Protein AF-A0A514Z920-F1 (afdb_monomer)

Secondary structure (DSSP, 8-state):
-HHHHHHHHHHHHHHHHHHHH---HHHHHHHHHHHHTTTTSHHHHHH--TT--B--SSS-EEEEEEEEEETTEEEEEEEEEE--SSHHHHHHHHHHHHHH-BTTBTTTTHHHHH-SSHHHHHHHHHHTTS-S-TTHHHHHHHHHHHHTGGGGG--

Organism: NCBI:txid2592653

Mean predicted aligned error: 3.24 Å

Sequence (155 aa):
MIQYNFIREIAPLAQKAYKEDKVLASITLAQACLESDFGQSTLASKYHNLFGVKAYGNVPTVKLDTQEYENGQWITIQGEFRVYPSFEKSVLGHTKLFLEGTTWNPKQYASVLAAKDYTTAAKAVQTSGYATDPSYADKLIQMIQTYHLDNYDQK

Nearest PDB structures (foldseek):
  5t1q-assembly4_D  TM=9.085E-01  e=1.601E-10  Staphylococcus aureus subsp. aureus NCTC 8325
  5t1q-assembly1_A  TM=9.102E-01  e=1.687E-10  Staphylococcus aureus subsp. aureus NCTC 8325
  5t1q-assembly2_B  TM=9.052E-01  e=3.331E-10  Staphylococcus aureus subsp. aureus NCTC 8325
  7qfu-assembly1_A  TM=8.748E-01  e=8.104E-11  Enterococcus faecalis
  5t1q-assembly3_C  TM=9.037E-01  e=6.579E-10  Staphylococcus aureus subsp. aureus NCTC 8325

Foldseek 3Di:
DLLVVLLVVCLVLLLVLCVPQVQQSLLLSLQLCVQCVSQPRPCCVVQVQSRQAADDDPADWDWDWDWDQPPNDTDTDTTIHGGDPHVSVNSVVVSCCLCQPDPVDRCLNVQLSVDPDLLSNLVSCVVSPSDPDPCRSVSSVCSCVVVVSSVSSDD

Structure (mmCIF, N/CA/C/O backbone):
data_AF-A0A514Z920-F1
#
_entry.id   AF-A0A514Z920-F1
#
loop_
_atom_site.group_PDB
_atom_site.id
_atom_site.type_symbol
_atom_site.label_atom_id
_atom_site.label_alt_id
_atom_site.label_comp_id
_atom_site.label_asym_id
_atom_site.label_entity_id
_atom_site.label_seq_id
_atom_site.pdbx_PDB_ins_code
_atom_site.Cartn_x
_atom_site.Cartn_y
_atom_site.Cartn_z
_atom_site.occupancy
_atom_site.B_iso_or_equiv
_atom_site.auth_seq_id
_atom_site.auth_comp_id
_atom_site.auth_asym_id
_atom_site.auth_atom_id
_atom_site.pdbx_PDB_model_num
ATOM 1 N N . MET A 1 1 ? -15.896 6.263 -12.884 1.00 74.25 1 MET A N 1
ATOM 2 C CA . MET A 1 1 ? -16.390 4.879 -13.092 1.00 74.25 1 MET A CA 1
ATOM 3 C C . MET A 1 1 ? -15.269 3.846 -12.941 1.00 74.25 1 MET A C 1
ATOM 5 O O . MET A 1 1 ? -15.458 2.911 -12.183 1.00 74.25 1 MET A O 1
ATOM 9 N N . ILE A 1 2 ? -14.092 4.048 -13.557 1.00 88.62 2 ILE A N 1
ATOM 10 C CA . ILE A 1 2 ? -12.918 3.154 -13.417 1.00 88.62 2 ILE A CA 1
ATOM 11 C C . ILE A 1 2 ? -12.437 3.038 -11.957 1.00 88.62 2 ILE A C 1
ATOM 13 O O . ILE A 1 2 ? -12.366 1.934 -11.433 1.00 88.62 2 ILE A O 1
ATOM 17 N N . GLN A 1 3 ? -12.227 4.164 -11.268 1.00 95.62 3 GLN A N 1
ATOM 18 C CA . GLN A 1 3 ? -11.765 4.193 -9.869 1.00 95.62 3 GLN A CA 1
ATOM 19 C C . GLN A 1 3 ? -12.665 3.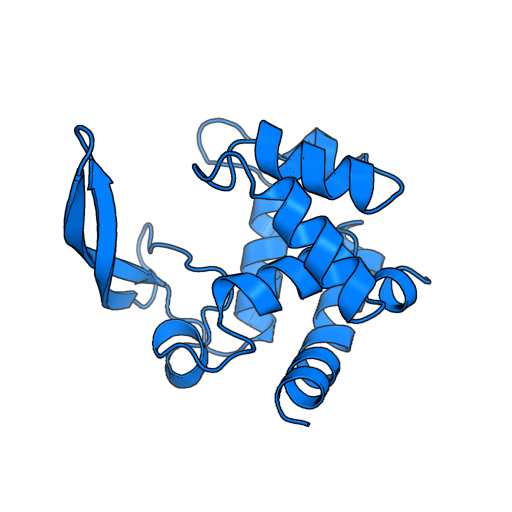374 -8.924 1.00 95.62 3 GLN A C 1
ATOM 21 O O . GLN A 1 3 ? -12.192 2.503 -8.204 1.00 95.62 3 GLN A O 1
ATOM 26 N N . TYR A 1 4 ? -13.985 3.586 -8.983 1.00 96.12 4 TYR A N 1
ATOM 27 C CA . TYR A 1 4 ? -14.950 2.823 -8.182 1.00 96.12 4 TYR A CA 1
ATOM 28 C C . TYR A 1 4 ? -15.027 1.338 -8.565 1.00 96.12 4 TYR A C 1
ATOM 30 O O . TYR A 1 4 ? -15.352 0.513 -7.715 1.00 96.12 4 TYR A O 1
ATOM 38 N N . ASN A 1 5 ? -14.749 0.966 -9.819 1.00 97.56 5 ASN A N 1
ATOM 39 C CA . ASN A 1 5 ? -14.663 -0.446 -10.205 1.00 97.56 5 ASN A CA 1
ATOM 40 C C . ASN A 1 5 ? -13.463 -1.112 -9.536 1.00 97.56 5 ASN A C 1
ATOM 42 O O . ASN A 1 5 ? -13.634 -2.156 -8.914 1.00 97.56 5 ASN A O 1
ATOM 46 N N . PHE A 1 6 ? -12.298 -0.465 -9.594 1.00 98.44 6 PHE A N 1
ATOM 47 C CA . PHE A 1 6 ? -11.091 -0.945 -8.932 1.00 98.44 6 PHE A CA 1
ATOM 48 C C . PHE A 1 6 ? -11.285 -1.068 -7.414 1.00 98.44 6 PHE A C 1
ATOM 50 O O . PHE A 1 6 ? -11.011 -2.116 -6.836 1.00 98.44 6 PHE A O 1
ATOM 57 N N . ILE A 1 7 ? -11.859 -0.047 -6.764 1.00 98.62 7 ILE A N 1
ATOM 58 C CA . ILE A 1 7 ? -12.169 -0.102 -5.325 1.00 98.62 7 ILE A CA 1
ATOM 59 C C . ILE A 1 7 ? -13.062 -1.308 -5.006 1.00 98.62 7 ILE A C 1
ATOM 61 O O . ILE A 1 7 ? -12.771 -2.044 -4.069 1.00 98.62 7 ILE A O 1
ATOM 65 N N . ARG A 1 8 ? -14.121 -1.550 -5.793 1.00 98.06 8 ARG A N 1
ATOM 66 C CA . ARG A 1 8 ? -15.024 -2.697 -5.586 1.00 98.06 8 ARG A CA 1
ATOM 67 C C . ARG A 1 8 ? -14.343 -4.050 -5.786 1.00 98.06 8 ARG A C 1
ATOM 69 O O . ARG A 1 8 ? -14.723 -5.005 -5.118 1.00 98.06 8 ARG A O 1
ATOM 76 N N . GLU A 1 9 ? -13.366 -4.134 -6.680 1.00 98.31 9 GLU A N 1
ATOM 77 C CA . GLU A 1 9 ? -12.583 -5.350 -6.917 1.00 98.31 9 GLU A CA 1
ATOM 78 C C . GLU A 1 9 ? -11.656 -5.671 -5.736 1.00 98.31 9 GLU A C 1
ATOM 80 O O . GLU A 1 9 ? -11.583 -6.818 -5.295 1.00 98.31 9 GLU A O 1
ATOM 85 N N . ILE A 1 10 ? -10.988 -4.656 -5.178 1.00 98.69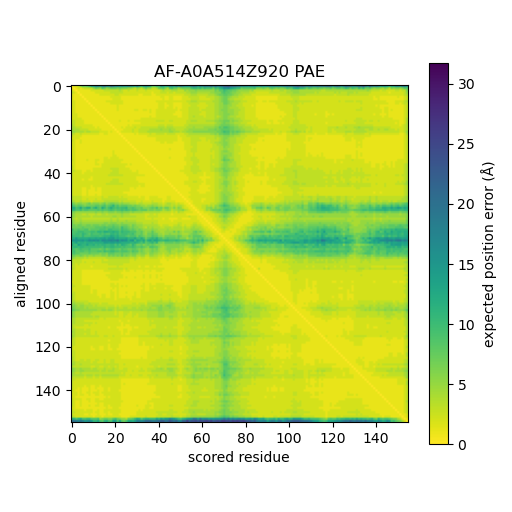 10 ILE A N 1
ATOM 86 C CA . ILE A 1 10 ? -10.027 -4.836 -4.079 1.00 98.69 10 ILE A CA 1
ATOM 87 C C . ILE A 1 10 ? -10.710 -4.905 -2.706 1.00 98.69 10 ILE A C 1
ATOM 89 O O . ILE A 1 10 ? -10.209 -5.581 -1.805 1.00 98.69 10 ILE A O 1
ATOM 93 N N . ALA A 1 11 ? -11.868 -4.262 -2.535 1.00 98.44 11 ALA A N 1
ATOM 94 C CA . ALA A 1 11 ? -12.611 -4.197 -1.275 1.00 98.44 11 ALA A CA 1
ATOM 95 C C . ALA A 1 11 ? -12.780 -5.547 -0.554 1.00 98.44 11 ALA A C 1
ATOM 97 O O . ALA A 1 11 ? -12.398 -5.617 0.616 1.00 98.44 11 ALA A O 1
ATOM 98 N N . PRO A 1 12 ? -13.265 -6.635 -1.188 1.00 98.19 12 PRO A N 1
ATOM 99 C CA . PRO A 1 12 ? -13.412 -7.916 -0.494 1.00 98.19 12 PRO A CA 1
ATOM 100 C C . PRO A 1 12 ? -12.074 -8.485 0.009 1.00 98.19 12 PRO A C 1
ATOM 102 O O . PRO A 1 12 ? -12.034 -9.114 1.067 1.00 98.19 12 PRO A O 1
ATOM 105 N N . LEU A 1 13 ? -10.969 -8.233 -0.701 1.00 98.25 13 LEU A N 1
ATOM 106 C CA . LEU A 1 13 ? -9.626 -8.668 -0.302 1.00 98.25 13 LEU A CA 1
ATOM 107 C C . LEU A 1 13 ? -9.131 -7.874 0.914 1.00 98.25 13 LEU A C 1
ATOM 109 O O . LEU A 1 13 ? -8.639 -8.456 1.881 1.00 98.25 13 LEU A O 1
ATOM 113 N N . ALA A 1 14 ? -9.311 -6.551 0.886 1.00 98.31 14 ALA A N 1
ATOM 114 C CA . ALA A 1 14 ? -8.958 -5.657 1.987 1.00 98.31 14 ALA A CA 1
ATOM 115 C C . ALA A 1 14 ? -9.793 -5.942 3.248 1.00 98.31 14 ALA A C 1
ATOM 117 O O . ALA A 1 14 ? -9.256 -6.005 4.352 1.00 98.31 14 ALA A O 1
ATOM 118 N N . GLN A 1 15 ? -11.096 -6.192 3.095 1.00 98.12 15 GLN A N 1
ATOM 119 C CA . GLN A 1 15 ? -11.976 -6.556 4.208 1.00 98.12 15 GLN A CA 1
ATOM 120 C C . GLN A 1 15 ? -11.612 -7.909 4.819 1.00 98.12 15 GLN A C 1
ATOM 122 O O . GLN A 1 15 ? -11.678 -8.063 6.039 1.00 98.12 15 GLN A O 1
ATOM 127 N N . LYS A 1 16 ? -11.201 -8.886 4.003 1.00 97.00 16 LYS A N 1
ATOM 128 C CA . LYS A 1 16 ? -10.697 -10.166 4.510 1.00 97.00 16 LYS A CA 1
ATOM 129 C C . LYS A 1 16 ? -9.456 -9.962 5.385 1.00 97.00 16 LYS A C 1
ATOM 131 O O . LYS A 1 16 ? -9.456 -10.415 6.528 1.00 97.00 16 LYS A O 1
ATOM 136 N N . ALA A 1 17 ? -8.467 -9.209 4.897 1.00 95.00 17 ALA A N 1
ATOM 137 C CA . ALA A 1 17 ? -7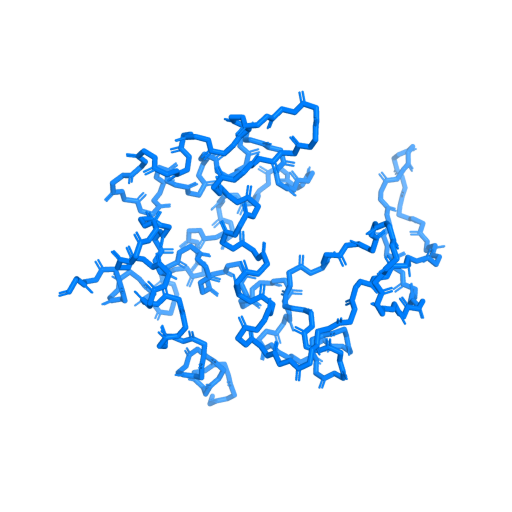.275 -8.854 5.672 1.00 95.00 17 ALA A CA 1
ATOM 138 C C . ALA A 1 17 ? -7.630 -8.105 6.968 1.00 95.00 17 ALA A C 1
ATOM 140 O O . ALA A 1 17 ? -7.066 -8.382 8.023 1.00 95.00 17 ALA A O 1
ATOM 141 N N . TYR A 1 18 ? -8.620 -7.211 6.943 1.00 96.62 18 TYR A N 1
ATOM 142 C CA . TYR A 1 18 ? -9.067 -6.537 8.161 1.00 96.62 18 TYR A CA 1
ATOM 143 C C . TYR A 1 18 ? -9.684 -7.494 9.190 1.00 96.62 18 TYR A C 1
ATOM 145 O O . TYR A 1 18 ? -9.392 -7.415 10.391 1.00 96.62 18 TYR A O 1
ATOM 153 N N . LYS A 1 19 ? -10.528 -8.426 8.737 1.00 95.62 19 LYS A N 1
ATOM 154 C CA . LYS A 1 19 ? -11.186 -9.405 9.612 1.00 95.62 19 LYS A CA 1
ATOM 155 C C . LYS A 1 19 ? -10.173 -10.344 10.262 1.00 95.62 19 LYS A C 1
ATOM 157 O O . LYS A 1 19 ? -10.220 -10.509 11.488 1.00 95.62 19 LYS A O 1
ATOM 162 N N . GLU A 1 20 ? -9.265 -10.896 9.464 1.00 94.69 20 GLU A N 1
ATOM 163 C CA . GLU A 1 20 ? -8.273 -11.893 9.880 1.00 94.69 20 GLU A CA 1
ATOM 164 C C . GLU A 1 20 ? -7.114 -11.245 10.659 1.00 94.69 20 GLU A C 1
ATOM 166 O O . GLU A 1 20 ? -6.841 -11.638 11.793 1.00 94.69 20 GLU A O 1
ATOM 171 N N . ASP A 1 21 ? -6.546 -10.160 10.130 1.00 93.75 21 ASP A N 1
ATOM 172 C CA . ASP A 1 21 ? -5.216 -9.662 10.510 1.00 93.75 21 ASP A CA 1
ATOM 173 C C . ASP A 1 21 ? -5.217 -8.241 11.101 1.00 93.75 21 ASP A C 1
ATOM 175 O O . ASP A 1 21 ? -4.175 -7.710 11.480 1.00 93.75 21 ASP A O 1
ATOM 179 N N . LYS A 1 22 ? -6.396 -7.615 11.222 1.00 91.88 22 LYS A N 1
ATOM 180 C CA . LYS A 1 22 ? -6.609 -6.276 11.817 1.00 91.88 22 LYS A CA 1
ATOM 181 C C . LYS A 1 22 ? -5.962 -5.106 11.075 1.00 91.88 22 LYS A C 1
ATOM 183 O O . LYS A 1 22 ? -5.988 -3.989 11.587 1.00 91.88 22 LYS A O 1
ATOM 188 N N . VAL A 1 23 ? -5.485 -5.311 9.851 1.00 95.69 23 VAL A N 1
ATOM 189 C CA . VAL A 1 23 ? -5.103 -4.214 8.950 1.00 95.69 23 VAL A CA 1
ATOM 190 C C . VAL A 1 23 ? -6.368 -3.526 8.439 1.00 95.69 23 VAL A C 1
ATOM 192 O O . VAL A 1 23 ? -7.148 -4.169 7.747 1.00 95.69 23 VAL A O 1
ATOM 195 N N . LEU A 1 24 ? -6.595 -2.248 8.769 1.00 98.25 24 LEU A N 1
ATOM 196 C CA . LEU A 1 24 ? -7.793 -1.518 8.317 1.00 98.25 24 LEU A CA 1
ATOM 197 C C . LEU A 1 24 ? -7.967 -1.629 6.792 1.00 98.25 24 LEU A C 1
ATOM 199 O O . LEU A 1 24 ? -7.019 -1.435 6.020 1.00 98.25 24 LEU A O 1
ATOM 203 N N . ALA A 1 25 ? -9.186 -1.957 6.362 1.00 98.50 25 ALA A N 1
ATOM 204 C CA . ALA A 1 25 ? -9.502 -2.149 4.953 1.00 98.50 25 ALA A CA 1
ATOM 205 C C . ALA A 1 25 ? -9.343 -0.831 4.186 1.00 98.50 25 ALA A C 1
ATOM 207 O O . ALA A 1 25 ? -8.815 -0.829 3.074 1.00 98.50 25 ALA A O 1
ATOM 208 N N . SER A 1 26 ? -9.716 0.288 4.812 1.00 98.69 26 SER A N 1
ATOM 209 C CA . SER A 1 26 ? -9.537 1.640 4.283 1.00 98.69 26 SER A CA 1
ATOM 210 C C . SER A 1 26 ? -8.075 1.964 3.971 1.00 98.69 26 SER A C 1
ATOM 212 O O . SER A 1 26 ? -7.796 2.513 2.908 1.00 98.69 26 SER A O 1
ATOM 214 N N . ILE A 1 27 ? -7.133 1.555 4.829 1.00 98.69 27 ILE A N 1
ATOM 215 C CA . ILE A 1 27 ? -5.687 1.743 4.620 1.00 98.69 27 ILE A CA 1
ATOM 216 C C . ILE A 1 27 ? -5.199 0.917 3.433 1.00 98.69 27 ILE A C 1
ATOM 218 O O . ILE A 1 27 ? -4.562 1.457 2.530 1.00 98.69 27 ILE A O 1
ATOM 222 N N . THR A 1 28 ? -5.563 -0.366 3.389 1.00 98.69 28 THR A N 1
ATOM 223 C CA . THR A 1 28 ? -5.189 -1.248 2.271 1.00 98.69 28 THR A CA 1
ATOM 224 C C . THR A 1 28 ? -5.734 -0.719 0.943 1.00 98.69 28 THR A C 1
ATOM 226 O O . THR A 1 28 ? -5.009 -0.678 -0.049 1.00 98.69 28 THR A O 1
ATOM 229 N N . LEU A 1 29 ? -6.997 -0.279 0.916 1.00 98.81 29 LEU A N 1
ATOM 230 C CA . LEU A 1 29 ? -7.630 0.292 -0.273 1.00 98.81 29 LEU A CA 1
ATOM 231 C C . LEU A 1 29 ? -6.985 1.610 -0.695 1.00 98.81 29 LEU A C 1
ATOM 233 O O . LEU A 1 29 ? -6.735 1.802 -1.883 1.00 98.81 29 LEU A O 1
ATOM 237 N N . ALA A 1 30 ? -6.702 2.502 0.253 1.00 98.81 30 ALA A N 1
ATOM 238 C CA . ALA A 1 30 ? -6.086 3.791 -0.030 1.00 98.81 30 ALA A CA 1
ATOM 239 C C . ALA A 1 30 ? -4.685 3.630 -0.621 1.00 98.81 30 ALA A C 1
ATOM 241 O O . ALA A 1 30 ? -4.392 4.243 -1.647 1.00 98.81 30 ALA A O 1
ATOM 242 N N . GLN A 1 31 ? -3.859 2.762 -0.028 1.00 98.75 31 GLN A N 1
ATOM 243 C CA . GLN A 1 31 ? -2.536 2.441 -0.560 1.00 98.75 31 GLN A CA 1
ATOM 244 C C . GLN A 1 31 ? -2.651 1.774 -1.929 1.00 98.75 31 GLN A C 1
ATOM 246 O O . GLN A 1 31 ? -2.013 2.226 -2.868 1.00 98.75 31 GLN A O 1
ATOM 251 N N . ALA A 1 32 ? -3.529 0.778 -2.098 1.00 98.69 32 ALA A N 1
ATOM 252 C CA . ALA A 1 32 ? -3.724 0.149 -3.402 1.00 98.69 32 ALA A CA 1
ATOM 253 C C . ALA A 1 32 ? -4.133 1.173 -4.471 1.00 98.69 32 ALA A C 1
ATOM 255 O O . ALA A 1 32 ? -3.570 1.163 -5.557 1.00 98.69 32 ALA A O 1
ATOM 256 N N . CYS A 1 33 ? -5.067 2.085 -4.184 1.00 98.62 33 CYS A N 1
ATOM 257 C CA . CYS A 1 33 ? -5.485 3.117 -5.138 1.00 98.62 33 CYS A CA 1
ATOM 258 C C . CYS A 1 33 ? -4.347 4.086 -5.478 1.00 98.62 33 CYS A C 1
ATOM 260 O O . CYS A 1 33 ? -4.128 4.364 -6.656 1.00 98.62 33 CYS A O 1
ATOM 262 N N . LEU A 1 34 ? -3.634 4.578 -4.461 1.00 98.00 34 LEU A N 1
ATOM 263 C CA . LEU A 1 34 ? -2.567 5.566 -4.611 1.00 98.00 34 LEU A CA 1
ATOM 264 C C . LEU A 1 34 ? -1.360 4.997 -5.369 1.00 98.00 34 LEU A C 1
ATOM 266 O O . LEU A 1 34 ? -0.892 5.612 -6.320 1.00 98.00 34 LEU A O 1
ATOM 270 N N . GLU A 1 35 ? -0.888 3.820 -4.968 1.00 96.69 35 GLU A N 1
ATOM 271 C CA . GLU A 1 35 ? 0.342 3.200 -5.480 1.00 96.69 35 GLU A CA 1
ATOM 272 C C . GLU A 1 35 ? 0.172 2.618 -6.892 1.00 96.69 35 GLU A C 1
ATOM 274 O O . GLU A 1 35 ? 1.128 2.521 -7.663 1.00 96.69 35 GLU A O 1
ATOM 279 N N . SER A 1 36 ? -1.049 2.217 -7.256 1.00 97.69 36 SER A N 1
ATOM 280 C CA . SER A 1 36 ? -1.320 1.559 -8.539 1.00 97.69 36 SER A CA 1
ATOM 281 C C . SER A 1 36 ? -1.988 2.446 -9.585 1.00 97.69 36 SER A C 1
ATOM 283 O O . SER A 1 36 ? -2.280 1.955 -10.676 1.00 97.69 36 SER A O 1
ATOM 285 N N . ASP A 1 37 ? -2.259 3.715 -9.268 1.00 97.50 37 ASP A N 1
ATOM 286 C CA . ASP A 1 37 ? -3.140 4.582 -10.062 1.00 97.50 37 ASP A CA 1
ATOM 287 C C . ASP A 1 37 ? -4.488 3.896 -10.365 1.00 97.50 37 ASP A C 1
ATOM 289 O O . ASP A 1 37 ? -4.913 3.731 -11.512 1.00 97.50 37 ASP A O 1
ATOM 293 N N . PHE A 1 38 ? -5.145 3.406 -9.308 1.00 98.25 38 PHE A N 1
ATOM 294 C CA . PHE A 1 38 ? -6.382 2.617 -9.402 1.00 98.25 38 PHE A CA 1
ATOM 295 C C . PHE A 1 38 ? -6.262 1.404 -10.345 1.00 98.25 38 PHE A C 1
ATOM 297 O O . PHE A 1 38 ? -7.148 1.134 -11.159 1.00 98.25 38 PHE A O 1
ATOM 304 N N . GLY A 1 39 ? -5.141 0.689 -10.252 1.00 97.94 39 GLY A N 1
ATOM 305 C CA . GLY A 1 39 ? -4.825 -0.506 -11.031 1.00 97.94 39 GLY A CA 1
ATOM 306 C C . GLY A 1 39 ? -4.295 -0.231 -12.438 1.00 97.94 39 GLY A C 1
ATOM 307 O O . GLY A 1 39 ? -3.991 -1.182 -13.158 1.00 97.94 39 GLY A O 1
ATOM 308 N N . GLN A 1 40 ? -4.177 1.034 -12.850 1.00 97.56 40 GLN A N 1
ATOM 309 C CA . GLN A 1 40 ? -3.822 1.403 -14.222 1.00 97.56 40 GLN A CA 1
ATOM 310 C C . GLN A 1 40 ? -2.317 1.436 -14.482 1.00 97.56 40 GLN A C 1
ATOM 312 O O . GLN A 1 40 ? -1.904 1.352 -15.642 1.00 97.56 40 GLN A O 1
ATOM 317 N N . SER A 1 41 ? -1.482 1.519 -13.442 1.00 96.31 41 SER A N 1
ATOM 318 C CA . SER A 1 41 ? -0.031 1.482 -13.626 1.00 96.31 41 SER A CA 1
ATOM 319 C C . SER A 1 41 ? 0.385 0.197 -14.350 1.00 96.31 41 SER A C 1
ATOM 321 O O . SER A 1 41 ? -0.218 -0.866 -14.175 1.00 96.31 41 SER A O 1
ATOM 323 N N . THR A 1 42 ? 1.433 0.258 -15.176 1.00 96.62 42 THR A N 1
ATOM 324 C CA . THR A 1 42 ? 1.947 -0.933 -15.881 1.00 96.62 42 THR A CA 1
ATOM 325 C C . THR A 1 42 ? 2.299 -2.052 -14.898 1.00 96.62 42 THR A C 1
ATOM 327 O O . THR A 1 42 ? 2.048 -3.225 -15.174 1.00 96.62 42 THR A O 1
ATOM 330 N N . LEU A 1 43 ? 2.850 -1.687 -13.737 1.00 97.38 43 LEU A N 1
ATOM 331 C CA . LEU A 1 43 ? 3.233 -2.630 -12.694 1.00 97.38 43 LEU A CA 1
ATOM 332 C C . LEU A 1 43 ? 2.011 -3.351 -12.092 1.00 97.38 43 LEU A C 1
ATOM 334 O O . LEU A 1 43 ? 2.035 -4.571 -11.913 1.00 97.38 43 LEU A O 1
ATOM 338 N N . ALA A 1 44 ? 0.918 -2.628 -11.852 1.00 97.94 44 ALA A N 1
ATOM 339 C CA . ALA A 1 44 ? -0.317 -3.209 -11.346 1.00 97.94 44 ALA A CA 1
ATOM 340 C C . ALA A 1 44 ? -1.076 -3.997 -12.421 1.00 97.94 44 ALA A C 1
ATOM 342 O O . ALA A 1 44 ? -1.364 -5.175 -12.230 1.00 97.94 44 ALA A O 1
ATOM 343 N N . SER A 1 45 ? -1.355 -3.385 -13.569 1.00 97.50 45 SER A N 1
ATOM 344 C CA . SER A 1 45 ? -2.206 -3.968 -14.616 1.00 97.50 45 SER A CA 1
ATOM 345 C C . SER A 1 45 ? -1.621 -5.222 -15.272 1.00 97.50 45 SER A C 1
ATOM 347 O O . SER A 1 45 ? -2.372 -6.126 -15.628 1.00 97.50 45 SER A O 1
ATOM 349 N N . LYS A 1 46 ? -0.292 -5.305 -15.442 1.00 98.00 46 LYS A N 1
ATOM 350 C CA . LYS A 1 46 ? 0.356 -6.454 -16.106 1.00 98.00 46 L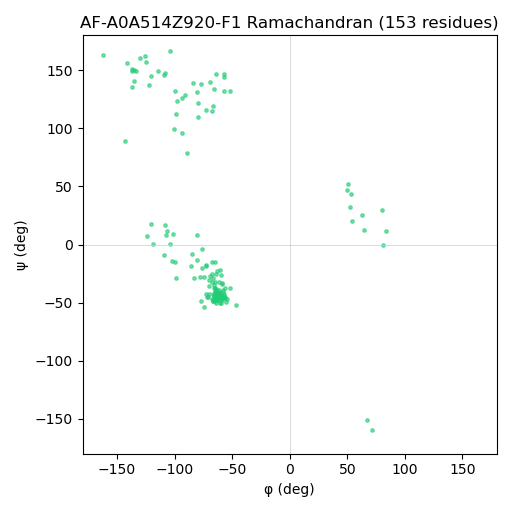YS A CA 1
ATOM 351 C C . LYS A 1 46 ? 0.941 -7.480 -15.145 1.00 98.00 46 LYS A C 1
ATOM 353 O O . LYS A 1 46 ? 1.050 -8.648 -15.507 1.00 98.00 46 LYS A O 1
ATOM 358 N N . TYR A 1 47 ? 1.350 -7.049 -13.953 1.00 98.25 47 TYR A N 1
ATOM 359 C CA . TYR A 1 47 ? 2.113 -7.884 -13.018 1.00 98.25 47 TYR A CA 1
ATOM 360 C C . TYR A 1 47 ? 1.452 -8.013 -11.642 1.00 98.25 47 TYR A C 1
ATOM 362 O O . TYR A 1 47 ? 2.045 -8.579 -10.722 1.00 98.25 47 TYR A O 1
ATOM 370 N N . HIS A 1 48 ? 0.229 -7.494 -11.507 1.00 98.56 48 HIS A N 1
ATOM 371 C CA . HIS A 1 48 ? -0.599 -7.510 -10.306 1.00 98.56 48 HIS A CA 1
ATOM 372 C C . HIS A 1 48 ? 0.064 -6.939 -9.052 1.00 98.56 48 HIS A C 1
ATOM 374 O O . HIS A 1 48 ? -0.376 -7.245 -7.951 1.00 98.56 48 HIS A O 1
ATOM 380 N N . ASN A 1 49 ? 1.110 -6.123 -9.178 1.00 98.19 49 ASN A N 1
ATOM 381 C CA . ASN A 1 49 ? 1.799 -5.542 -8.032 1.00 98.19 49 ASN A CA 1
ATOM 382 C C . ASN A 1 49 ? 1.212 -4.165 -7.720 1.00 98.19 49 ASN A C 1
ATOM 384 O O . ASN A 1 49 ? 1.562 -3.162 -8.338 1.00 98.19 49 ASN A O 1
ATOM 388 N N . LEU A 1 50 ? 0.277 -4.155 -6.770 1.00 98.50 50 LEU A N 1
ATOM 389 C CA . LEU A 1 50 ? -0.497 -2.971 -6.397 1.00 98.50 50 LEU A CA 1
ATOM 390 C C . LEU A 1 50 ? 0.282 -1.969 -5.546 1.00 98.50 50 LEU A C 1
ATOM 392 O O . LEU A 1 50 ? -0.132 -0.823 -5.474 1.00 98.50 50 LEU A O 1
ATOM 396 N N . PHE A 1 51 ? 1.359 -2.400 -4.887 1.00 97.38 51 PHE A N 1
ATOM 397 C CA . PHE A 1 51 ? 2.007 -1.647 -3.804 1.00 97.38 51 PHE A CA 1
ATOM 398 C C . PHE A 1 51 ? 3.475 -1.316 -4.097 1.00 97.38 51 PHE A C 1
ATOM 400 O O . PHE A 1 51 ? 4.245 -1.075 -3.171 1.00 97.38 51 PHE A O 1
ATOM 407 N N . GLY A 1 52 ? 3.900 -1.400 -5.363 1.00 93.69 52 GLY A N 1
ATOM 408 C CA . GLY A 1 52 ? 5.273 -1.069 -5.756 1.00 93.69 52 GLY A CA 1
ATOM 409 C C . GLY A 1 52 ? 6.346 -1.969 -5.130 1.00 93.69 52 GLY A C 1
ATOM 410 O O . GLY A 1 52 ? 7.492 -1.552 -4.975 1.00 93.69 52 GLY A O 1
ATOM 411 N N . VAL A 1 53 ? 6.007 -3.207 -4.747 1.00 92.75 53 VAL A N 1
ATOM 412 C CA . VAL A 1 53 ? 6.914 -4.075 -3.977 1.00 92.75 53 VAL A CA 1
ATOM 413 C C . VAL A 1 53 ? 8.120 -4.475 -4.830 1.00 92.75 53 VAL A C 1
ATOM 415 O O . VAL A 1 53 ? 7.964 -5.204 -5.816 1.00 92.75 53 VAL A O 1
ATOM 418 N N . LYS A 1 54 ? 9.321 -4.035 -4.435 1.00 89.81 54 LYS A N 1
ATOM 419 C CA . LYS A 1 54 ? 10.590 -4.498 -5.017 1.00 89.81 54 LYS A CA 1
ATOM 420 C C . LYS A 1 54 ? 10.789 -5.993 -4.747 1.00 89.81 54 LYS A C 1
ATOM 422 O O . LYS A 1 54 ? 10.328 -6.529 -3.737 1.00 89.81 54 LYS A O 1
ATOM 427 N N . ALA A 1 55 ? 11.427 -6.692 -5.677 1.00 90.31 55 ALA A N 1
ATOM 428 C CA . ALA A 1 55 ? 11.695 -8.112 -5.518 1.00 90.31 55 ALA A CA 1
ATOM 429 C C . ALA A 1 55 ? 12.868 -8.354 -4.560 1.00 90.31 55 ALA A C 1
ATOM 431 O O . ALA A 1 55 ? 13.898 -7.692 -4.642 1.00 90.31 55 ALA A O 1
ATOM 432 N N . TYR A 1 56 ? 12.721 -9.348 -3.684 1.00 83.69 56 TYR A N 1
ATOM 433 C CA . TYR A 1 56 ? 13.786 -9.832 -2.811 1.00 83.69 56 TYR A CA 1
ATOM 434 C C . TYR A 1 56 ? 13.765 -11.361 -2.788 1.00 83.69 56 TYR A C 1
ATOM 436 O O . TYR A 1 56 ? 12.702 -11.973 -2.650 1.00 83.69 56 TYR A O 1
ATOM 444 N N . GLY A 1 57 ? 14.943 -11.978 -2.901 1.00 84.44 57 GLY A N 1
ATOM 445 C CA . GLY A 1 57 ? 15.085 -13.432 -2.961 1.00 84.44 57 GLY A CA 1
ATOM 446 C C . GLY A 1 57 ? 14.604 -14.035 -4.285 1.00 84.44 57 GLY A C 1
ATOM 447 O O . GLY A 1 57 ? 14.512 -13.355 -5.303 1.00 84.44 57 GLY A O 1
ATOM 448 N N . ASN A 1 58 ? 14.313 -15.337 -4.276 1.00 89.88 58 ASN A N 1
ATOM 449 C CA . ASN A 1 58 ? 13.932 -16.081 -5.478 1.00 89.88 58 ASN A CA 1
ATOM 450 C C . ASN A 1 58 ? 12.411 -16.036 -5.706 1.00 89.88 58 ASN A C 1
ATOM 452 O O . ASN A 1 58 ? 11.688 -16.975 -5.366 1.00 89.88 58 ASN A O 1
ATOM 456 N N . VAL A 1 59 ? 11.921 -14.916 -6.238 1.00 92.62 59 VAL A N 1
ATOM 457 C CA . VAL A 1 59 ? 10.513 -14.711 -6.619 1.00 92.62 59 VAL A CA 1
ATOM 458 C C . VAL A 1 59 ? 10.425 -14.286 -8.086 1.00 92.62 59 VAL A C 1
ATOM 460 O O . VAL A 1 59 ? 11.394 -13.739 -8.598 1.00 92.62 59 VAL A O 1
ATOM 463 N N . PRO A 1 60 ? 9.292 -14.491 -8.781 1.00 96.56 60 PRO A N 1
ATOM 464 C CA . PRO A 1 60 ? 9.099 -13.932 -10.117 1.00 96.56 60 PRO A CA 1
ATOM 465 C C . PRO A 1 60 ? 9.247 -12.403 -10.113 1.00 96.56 60 PRO A C 1
ATOM 467 O O . PRO A 1 60 ? 8.655 -11.729 -9.262 1.00 96.56 60 PRO A O 1
ATOM 470 N N . THR A 1 61 ? 10.020 -11.864 -11.059 1.00 97.12 61 THR A N 1
ATOM 471 C CA . THR A 1 61 ? 10.339 -10.430 -11.135 1.00 97.12 61 THR A CA 1
ATOM 472 C C . THR A 1 61 ? 10.104 -9.844 -12.523 1.00 97.12 61 THR A C 1
ATOM 474 O O . THR A 1 61 ? 10.025 -10.556 -13.527 1.00 97.12 61 THR A O 1
ATOM 477 N N . VAL A 1 62 ? 9.980 -8.520 -12.569 1.00 96.94 62 VAL A N 1
ATOM 478 C CA . VAL A 1 62 ? 10.029 -7.715 -13.789 1.00 96.94 62 VAL A CA 1
ATOM 479 C C . VAL A 1 62 ? 10.912 -6.495 -13.542 1.00 96.94 62 VAL A C 1
ATOM 481 O O . VAL A 1 62 ? 10.862 -5.894 -12.469 1.00 96.94 62 VAL A O 1
ATOM 484 N N . LYS A 1 63 ? 11.712 -6.114 -14.540 1.00 96.19 63 LYS A N 1
ATOM 485 C CA . LYS A 1 63 ? 12.465 -4.856 -14.524 1.00 96.19 63 LYS A CA 1
ATOM 486 C C . LYS A 1 63 ? 11.673 -3.771 -15.233 1.00 96.19 63 LYS A C 1
ATOM 488 O O . LYS A 1 63 ? 11.271 -3.967 -16.378 1.00 96.19 63 LYS A O 1
ATOM 493 N N . LEU A 1 64 ? 11.459 -2.650 -14.556 1.00 94.44 64 LEU A N 1
ATOM 494 C CA . LEU A 1 64 ? 10.787 -1.470 -15.095 1.00 94.44 64 LEU A CA 1
ATOM 495 C C . LEU A 1 64 ? 11.550 -0.218 -14.669 1.00 94.44 64 LEU A C 1
ATOM 497 O O . LEU A 1 64 ? 12.165 -0.194 -13.602 1.00 94.44 64 LEU A O 1
ATOM 501 N N . ASP A 1 65 ? 11.481 0.822 -15.490 1.00 92.50 65 ASP A N 1
ATOM 502 C CA . ASP A 1 65 ? 12.002 2.131 -15.116 1.00 92.50 65 ASP A CA 1
ATOM 503 C C . ASP A 1 65 ? 11.181 2.697 -13.949 1.00 92.50 65 ASP A C 1
ATOM 505 O O . ASP A 1 65 ? 9.948 2.649 -13.954 1.00 92.50 65 ASP A O 1
ATOM 509 N N . THR A 1 66 ? 11.870 3.224 -12.941 1.00 87.19 66 THR A N 1
ATOM 510 C CA . THR A 1 66 ? 11.277 3.885 -11.777 1.00 87.19 66 THR A CA 1
ATOM 511 C C . THR A 1 66 ? 12.030 5.168 -11.473 1.00 87.19 66 THR A C 1
ATOM 513 O O . THR A 1 66 ? 13.228 5.276 -11.741 1.00 87.19 66 THR A O 1
ATOM 516 N N . GLN A 1 67 ? 11.323 6.144 -10.913 1.00 85.50 67 GLN A N 1
ATOM 517 C CA . GLN A 1 67 ? 11.925 7.384 -10.449 1.00 85.50 67 GLN A CA 1
ATOM 518 C C . GLN A 1 67 ? 12.333 7.237 -8.983 1.00 85.50 67 GLN A C 1
ATOM 520 O O . GLN A 1 67 ? 11.521 6.834 -8.155 1.00 85.50 67 GLN A O 1
ATOM 525 N N . GLU A 1 68 ? 13.578 7.571 -8.671 1.00 80.06 68 GLU A N 1
ATOM 526 C CA . GLU A 1 68 ? 14.098 7.646 -7.304 1.00 80.06 68 GLU A CA 1
ATOM 527 C C . GLU A 1 68 ? 14.587 9.069 -7.041 1.00 80.06 68 GLU A C 1
ATOM 529 O O . GLU A 1 68 ? 15.096 9.737 -7.946 1.00 80.06 68 GLU A O 1
ATOM 534 N N . TYR A 1 69 ? 14.424 9.542 -5.808 1.00 76.19 69 TYR A N 1
ATOM 535 C CA . TYR A 1 69 ? 14.936 10.842 -5.391 1.00 76.19 69 TYR A CA 1
ATOM 536 C C . TYR A 1 69 ? 16.235 10.652 -4.612 1.00 76.19 69 TYR A C 1
ATOM 538 O O . TYR A 1 69 ? 16.225 10.330 -3.424 1.00 76.19 69 TYR A O 1
ATOM 546 N N . GLU A 1 70 ? 17.361 10.857 -5.288 1.00 81.44 70 GLU A N 1
ATOM 547 C CA . GLU A 1 70 ? 18.697 10.689 -4.724 1.00 81.44 70 GLU A CA 1
ATOM 548 C C . GLU A 1 70 ? 19.479 11.998 -4.846 1.00 81.44 70 GLU A C 1
ATOM 550 O O . GLU A 1 70 ? 19.422 12.687 -5.863 1.00 81.44 70 GLU A O 1
ATOM 555 N N . ASN A 1 71 ? 20.209 12.370 -3.791 1.00 83.06 71 ASN A N 1
ATOM 556 C CA . ASN A 1 71 ? 21.067 13.565 -3.768 1.00 83.06 71 ASN A CA 1
ATOM 557 C C . ASN A 1 71 ? 20.364 14.873 -4.198 1.00 83.06 71 ASN A C 1
ATOM 559 O O . ASN A 1 71 ? 20.991 15.769 -4.759 1.00 83.06 71 ASN A O 1
ATOM 563 N N . GLY A 1 72 ? 19.062 14.999 -3.921 1.00 83.31 72 GLY A N 1
ATOM 564 C CA . GLY A 1 72 ? 18.284 16.201 -4.232 1.00 83.31 72 GLY A CA 1
ATOM 565 C C . GLY A 1 72 ? 17.756 16.282 -5.669 1.00 83.31 72 GLY A C 1
ATOM 566 O O . GLY A 1 72 ? 17.299 17.349 -6.076 1.00 83.31 72 GLY A O 1
ATOM 567 N N . GLN A 1 73 ? 17.821 15.198 -6.450 1.00 88.62 73 GLN A N 1
ATOM 568 C CA . GLN A 1 73 ? 17.322 15.156 -7.826 1.00 88.62 73 GLN A CA 1
ATOM 569 C C . GLN A 1 73 ? 16.559 13.856 -8.107 1.00 88.62 73 GLN A C 1
ATOM 571 O O . GLN A 1 73 ? 16.857 12.805 -7.547 1.00 88.62 73 GLN A O 1
ATOM 576 N N . TRP A 1 74 ? 15.573 13.931 -9.005 1.00 82.94 74 TRP A N 1
ATOM 577 C CA . TRP A 1 74 ? 14.893 12.748 -9.528 1.00 82.94 74 TRP A CA 1
ATOM 578 C C . TRP A 1 74 ? 15.750 12.092 -10.609 1.00 82.94 74 TRP A C 1
ATOM 580 O O . TRP A 1 74 ? 16.062 12.721 -11.621 1.00 82.94 74 TRP A O 1
ATOM 590 N N . ILE A 1 75 ? 16.094 10.825 -10.411 1.00 89.69 75 ILE A N 1
ATOM 591 C CA . ILE A 1 75 ? 16.782 9.989 -11.395 1.00 89.69 75 ILE A CA 1
ATOM 592 C C . ILE A 1 75 ? 15.865 8.852 -11.834 1.00 89.69 75 ILE A C 1
ATOM 594 O O . ILE A 1 75 ? 15.026 8.389 -11.067 1.00 89.69 75 ILE A O 1
ATOM 598 N N . THR A 1 76 ? 16.011 8.402 -13.080 1.00 91.56 76 THR A N 1
ATOM 599 C CA . THR A 1 76 ? 15.341 7.186 -13.558 1.00 91.56 76 THR A CA 1
ATOM 600 C C . THR A 1 76 ? 16.323 6.030 -13.484 1.00 91.56 76 THR A C 1
ATOM 602 O O . THR A 1 76 ? 17.403 6.101 -14.071 1.00 91.56 76 THR A O 1
ATOM 605 N N . ILE A 1 77 ? 15.949 4.977 -12.767 1.00 90.94 77 ILE A N 1
ATOM 606 C CA . ILE A 1 77 ? 16.730 3.746 -12.650 1.00 90.94 77 ILE A CA 1
ATOM 607 C C . ILE A 1 77 ? 15.872 2.544 -13.043 1.00 90.94 77 ILE A C 1
ATOM 609 O O . ILE A 1 77 ? 14.645 2.617 -13.018 1.00 90.94 77 ILE A O 1
ATOM 613 N N . GLN A 1 78 ? 16.503 1.409 -13.347 1.00 92.50 78 GLN A N 1
ATOM 614 C CA . GLN A 1 78 ? 15.771 0.149 -13.458 1.00 92.50 78 GLN A CA 1
ATOM 615 C C . GLN A 1 78 ? 15.504 -0.430 -12.070 1.00 92.50 78 GLN A C 1
ATOM 617 O O . GLN A 1 78 ? 16.416 -0.921 -11.402 1.00 92.50 78 GLN A O 1
ATOM 622 N N . GLY A 1 79 ? 14.240 -0.401 -11.658 1.00 91.25 79 GLY A N 1
ATOM 623 C CA . GLY A 1 79 ? 13.758 -1.112 -10.484 1.00 91.25 79 GLY A CA 1
ATOM 624 C C . GLY A 1 79 ? 13.419 -2.559 -10.830 1.00 91.25 79 GLY A C 1
ATOM 625 O O . GLY A 1 79 ? 12.836 -2.841 -11.878 1.00 91.25 79 GLY A O 1
ATOM 626 N N . GLU A 1 80 ? 13.767 -3.487 -9.942 1.00 95.38 80 GLU A N 1
ATOM 627 C CA . GLU A 1 80 ? 13.319 -4.875 -10.027 1.00 95.38 80 GLU A CA 1
ATOM 628 C C . GLU A 1 80 ? 12.132 -5.084 -9.086 1.00 95.38 80 GLU A C 1
ATOM 630 O O . GLU A 1 80 ? 12.256 -5.014 -7.861 1.00 95.38 80 GLU A O 1
ATOM 635 N N . PHE A 1 81 ? 10.961 -5.318 -9.669 1.00 95.94 81 PHE A N 1
ATOM 636 C CA . PHE A 1 81 ? 9.698 -5.424 -8.951 1.00 95.94 81 PHE A CA 1
ATOM 637 C C . PHE A 1 81 ? 9.194 -6.854 -8.927 1.00 95.94 81 PHE A C 1
ATOM 639 O O . PHE A 1 81 ? 9.384 -7.627 -9.868 1.00 95.94 81 PHE A O 1
ATOM 646 N N . ARG A 1 82 ? 8.510 -7.204 -7.841 1.00 96.75 82 ARG A N 1
ATOM 647 C CA . ARG A 1 82 ? 7.873 -8.507 -7.697 1.00 96.75 82 ARG A CA 1
ATOM 648 C C . ARG A 1 82 ? 6.683 -8.630 -8.646 1.00 96.75 82 ARG A C 1
ATOM 650 O O . ARG A 1 82 ? 5.898 -7.694 -8.777 1.00 96.75 82 ARG A O 1
ATOM 657 N N . VAL A 1 83 ? 6.521 -9.803 -9.247 1.00 97.94 83 VAL A N 1
ATOM 658 C CA . VAL A 1 83 ? 5.332 -10.183 -10.018 1.00 97.94 83 VAL A CA 1
ATOM 659 C C . VAL A 1 83 ? 4.432 -11.043 -9.137 1.00 97.94 83 VAL A C 1
ATOM 661 O O . VAL A 1 83 ? 4.891 -11.997 -8.500 1.00 97.94 83 VAL A O 1
ATOM 664 N N . TYR A 1 84 ? 3.141 -10.718 -9.107 1.00 97.88 84 TYR A N 1
ATOM 665 C CA . TYR A 1 84 ? 2.128 -11.505 -8.416 1.00 97.88 84 TYR A CA 1
ATOM 666 C C . TYR A 1 84 ? 1.209 -12.209 -9.423 1.00 97.88 84 TYR A C 1
ATOM 668 O O . TYR A 1 84 ? 0.889 -11.661 -10.478 1.00 97.88 84 TYR A O 1
ATOM 676 N N . PRO A 1 85 ? 0.730 -13.424 -9.107 1.00 97.56 85 PRO A N 1
ATOM 677 C CA . PRO A 1 85 ? -0.210 -14.128 -9.976 1.00 97.56 85 PRO A CA 1
ATOM 678 C C . PRO A 1 85 ? -1.623 -13.517 -9.951 1.00 97.56 85 PRO A C 1
ATOM 680 O O . PRO A 1 85 ? -2.408 -13.805 -10.844 1.00 97.56 85 PRO A O 1
ATOM 683 N N . SER A 1 86 ? -1.958 -12.700 -8.945 1.00 98.44 86 SER A N 1
ATOM 684 C CA . SER A 1 86 ? -3.248 -12.006 -8.824 1.00 98.44 86 SER A CA 1
ATOM 685 C C . SER A 1 86 ? -3.173 -10.842 -7.828 1.00 98.44 86 SER A C 1
ATOM 687 O O . SER A 1 86 ? -2.278 -10.806 -6.974 1.00 98.44 86 SER A O 1
ATOM 689 N N . PHE A 1 87 ? -4.151 -9.929 -7.874 1.00 98.56 87 PHE A N 1
ATOM 690 C CA . PHE A 1 87 ? -4.300 -8.870 -6.867 1.00 98.56 87 PHE A CA 1
ATOM 691 C C . PHE A 1 87 ? -4.490 -9.421 -5.449 1.00 98.56 87 PHE A C 1
ATOM 693 O O . PHE A 1 87 ? -3.941 -8.855 -4.509 1.00 98.56 87 PHE A O 1
ATOM 700 N N . GLU A 1 88 ? -5.154 -10.570 -5.281 1.00 98.50 88 GLU A N 1
ATOM 701 C CA . GLU A 1 88 ? -5.240 -11.259 -3.984 1.00 98.50 88 GLU A CA 1
ATOM 702 C C . GLU A 1 88 ? -3.850 -11.561 -3.410 1.00 98.50 88 GLU A C 1
ATOM 704 O O . GLU A 1 88 ? -3.600 -11.305 -2.232 1.00 98.50 88 GLU A O 1
ATOM 709 N N . LYS A 1 89 ? -2.912 -12.064 -4.226 1.00 98.25 89 LYS A N 1
ATOM 710 C CA . LYS A 1 89 ? -1.548 -12.334 -3.747 1.00 98.25 89 LYS A CA 1
ATOM 711 C C . LYS A 1 89 ? -0.762 -11.061 -3.454 1.00 98.25 89 LYS A C 1
ATOM 713 O O . LYS A 1 89 ? 0.065 -11.087 -2.545 1.00 98.25 89 LYS A O 1
ATOM 718 N N . SER A 1 90 ? -1.035 -9.969 -4.163 1.00 98.38 90 SER A N 1
ATOM 719 C CA . SER A 1 90 ? -0.452 -8.662 -3.846 1.00 98.38 90 SER A CA 1
ATOM 720 C C . SER A 1 90 ? -0.970 -8.120 -2.515 1.00 98.38 90 SER A C 1
ATOM 722 O O . SER A 1 90 ? -0.166 -7.721 -1.676 1.00 98.38 90 SER A O 1
ATOM 724 N N . VAL A 1 91 ? -2.288 -8.159 -2.281 1.00 98.56 91 VAL A N 1
ATOM 725 C CA . VAL A 1 91 ? -2.904 -7.750 -1.004 1.00 98.56 91 VAL A CA 1
ATOM 726 C C . VAL A 1 91 ? -2.385 -8.613 0.142 1.00 98.56 91 VAL A C 1
ATOM 728 O O . VAL A 1 91 ? -1.980 -8.079 1.166 1.00 98.56 91 VAL A O 1
ATOM 731 N N . LEU A 1 92 ? -2.283 -9.931 -0.048 1.00 97.50 92 LEU A N 1
ATOM 732 C CA . LEU A 1 92 ? -1.702 -10.827 0.953 1.00 97.50 92 LEU A CA 1
ATOM 733 C C . LEU A 1 92 ? -0.237 -10.486 1.268 1.00 97.50 92 LEU A C 1
ATOM 735 O O . LEU A 1 92 ? 0.163 -10.523 2.428 1.00 97.50 92 LEU A O 1
ATOM 739 N N . GLY A 1 93 ? 0.571 -10.165 0.252 1.00 95.94 93 GLY A N 1
ATOM 740 C CA . GLY A 1 93 ? 1.959 -9.737 0.444 1.00 95.94 93 GLY A CA 1
ATOM 741 C C . GLY A 1 93 ? 2.062 -8.453 1.269 1.00 95.94 93 GLY A C 1
ATOM 742 O O . GLY A 1 93 ? 2.871 -8.381 2.191 1.00 95.94 93 GLY A O 1
ATOM 743 N N . HIS A 1 94 ? 1.197 -7.481 0.985 1.00 97.38 94 HIS A N 1
ATOM 744 C CA . HIS A 1 94 ? 1.085 -6.241 1.751 1.00 97.38 94 HIS A CA 1
ATOM 745 C C . HIS A 1 94 ? 0.649 -6.484 3.203 1.00 97.38 94 HIS A C 1
ATOM 747 O O . HIS A 1 94 ? 1.292 -5.999 4.130 1.00 97.38 94 HIS A O 1
ATOM 753 N N . THR A 1 95 ? -0.382 -7.302 3.431 1.00 97.38 95 THR A N 1
ATOM 754 C CA . THR A 1 95 ? -0.823 -7.664 4.787 1.00 97.38 95 THR A CA 1
ATOM 755 C C . THR A 1 95 ? 0.301 -8.322 5.584 1.00 97.38 95 THR A C 1
ATOM 757 O O . THR A 1 95 ? 0.544 -7.952 6.732 1.00 97.38 95 THR A O 1
ATOM 760 N N . LYS A 1 96 ? 1.050 -9.244 4.965 1.00 96.19 96 LYS A N 1
ATOM 761 C CA . LYS A 1 96 ? 2.207 -9.882 5.607 1.00 96.19 96 LYS A CA 1
ATOM 762 C C . LYS A 1 96 ? 3.295 -8.892 5.992 1.00 96.19 96 LYS A C 1
ATOM 764 O O . LYS A 1 96 ? 3.842 -9.027 7.076 1.00 96.19 96 LYS A O 1
ATOM 769 N N . LEU A 1 97 ? 3.578 -7.885 5.164 1.00 95.44 97 LEU A N 1
ATOM 770 C CA . LEU A 1 97 ? 4.536 -6.834 5.520 1.00 95.44 97 LEU A CA 1
ATOM 771 C C . LEU A 1 97 ? 4.138 -6.136 6.829 1.00 95.44 97 LEU A C 1
ATOM 773 O O . LEU A 1 97 ? 4.989 -5.906 7.684 1.00 95.44 97 LEU A O 1
ATOM 777 N N . PHE A 1 98 ? 2.853 -5.830 7.018 1.00 96.75 98 PHE A N 1
ATOM 778 C CA . PHE A 1 98 ? 2.389 -5.211 8.261 1.00 96.75 98 PHE A CA 1
ATOM 779 C C . PHE A 1 98 ? 2.440 -6.154 9.464 1.00 96.75 98 PHE A C 1
ATOM 781 O O . PHE A 1 98 ? 2.765 -5.707 10.562 1.00 96.75 98 PHE A O 1
ATOM 788 N N . LEU A 1 99 ? 2.161 -7.443 9.264 1.00 96.88 99 LEU A N 1
ATOM 789 C CA . LEU A 1 99 ? 2.213 -8.455 10.322 1.00 96.88 99 LEU A CA 1
ATOM 790 C C . LEU A 1 99 ? 3.637 -8.819 10.751 1.00 96.88 99 LEU A C 1
ATOM 792 O O . LEU A 1 99 ? 3.902 -8.990 11.938 1.00 96.88 99 LEU A O 1
ATOM 796 N N . GLU A 1 100 ? 4.532 -8.977 9.780 1.00 96.06 100 GLU A N 1
ATOM 797 C CA . GLU A 1 100 ? 5.860 -9.564 9.965 1.00 96.06 100 GLU A CA 1
ATOM 798 C C . GLU A 1 100 ? 6.967 -8.503 10.026 1.00 96.06 100 GLU A C 1
ATOM 800 O O . GLU A 1 100 ? 8.083 -8.811 10.438 1.00 96.06 100 GLU A O 1
ATOM 805 N N . GLY A 1 101 ? 6.677 -7.257 9.636 1.00 93.50 101 GLY A N 1
ATOM 806 C CA . GLY A 1 101 ? 7.671 -6.195 9.538 1.00 93.50 101 GLY A CA 1
ATOM 807 C C . G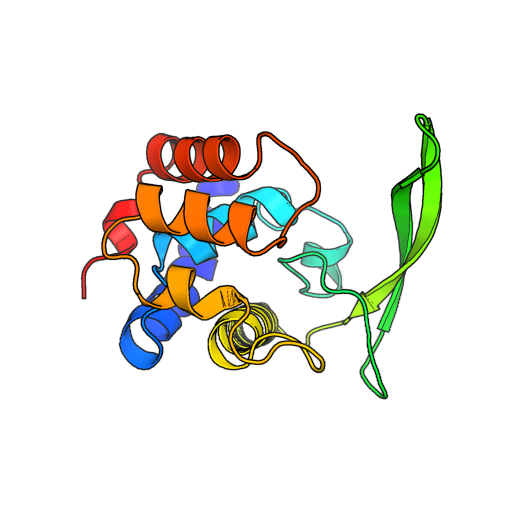LY A 1 101 ? 8.696 -6.454 8.433 1.00 93.50 101 GLY A C 1
ATOM 808 O O . GLY A 1 101 ? 8.413 -7.076 7.410 1.00 93.50 101 GLY A O 1
ATOM 809 N N . THR A 1 102 ? 9.908 -5.942 8.628 1.00 90.50 102 THR A N 1
ATOM 810 C CA . THR A 1 102 ? 11.055 -6.206 7.747 1.00 90.50 102 THR A CA 1
ATOM 811 C C . THR A 1 102 ? 12.011 -7.200 8.394 1.00 90.50 102 THR A C 1
ATOM 813 O O . THR A 1 102 ? 11.960 -7.446 9.600 1.00 90.50 102 THR A O 1
ATOM 816 N N . THR A 1 103 ? 12.941 -7.749 7.611 1.00 88.69 103 THR A N 1
ATOM 817 C CA . THR A 1 103 ? 13.921 -8.730 8.106 1.00 88.69 103 THR A CA 1
ATOM 818 C C . THR A 1 103 ? 14.808 -8.193 9.234 1.00 88.69 103 THR A C 1
ATOM 820 O O . T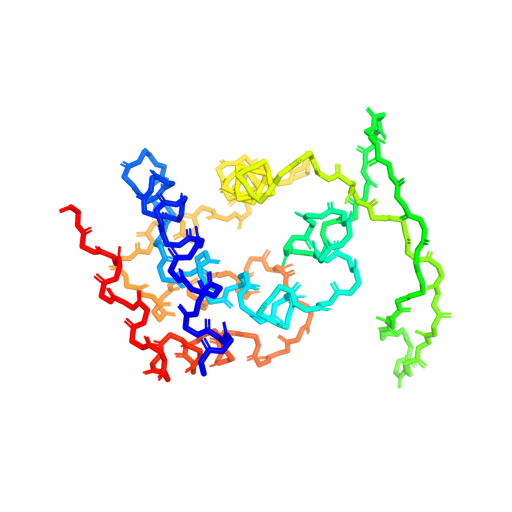HR A 1 103 ? 15.273 -8.974 10.058 1.00 88.69 103 THR A O 1
ATOM 823 N N . TRP A 1 104 ? 15.024 -6.875 9.304 1.00 91.19 104 TRP A N 1
ATOM 824 C CA . TRP A 1 104 ? 15.792 -6.217 10.368 1.00 91.19 104 TRP A CA 1
ATOM 825 C C . TRP A 1 104 ? 14.917 -5.589 11.462 1.00 91.19 104 TRP A C 1
ATOM 827 O O . TRP A 1 104 ? 15.429 -5.261 12.532 1.00 91.19 104 TRP A O 1
ATOM 837 N N . ASN A 1 105 ? 13.614 -5.407 11.226 1.00 95.62 105 ASN A N 1
ATOM 838 C CA . ASN A 1 105 ? 12.681 -4.885 12.221 1.00 95.62 105 ASN A CA 1
ATOM 839 C C . ASN A 1 105 ? 11.299 -5.563 12.115 1.00 95.62 105 ASN A C 1
ATOM 841 O O . ASN A 1 105 ? 10.387 -5.027 11.474 1.00 95.62 105 ASN A O 1
ATOM 845 N N . PRO A 1 106 ? 11.094 -6.691 12.821 1.00 96.12 106 PRO A N 1
ATOM 846 C CA . PRO A 1 106 ? 9.828 -7.424 12.785 1.00 96.12 106 PRO A CA 1
ATOM 847 C C . PRO A 1 106 ? 8.623 -6.667 13.362 1.00 96.12 106 PRO A C 1
ATOM 849 O O . PRO A 1 106 ? 7.480 -7.063 13.173 1.00 96.12 106 PRO A O 1
ATOM 852 N N . LYS A 1 107 ? 8.857 -5.580 14.109 1.00 96.62 107 LYS A N 1
ATOM 853 C CA . LYS A 1 107 ? 7.801 -4.762 14.727 1.00 96.62 107 LYS A CA 1
ATOM 854 C C . LYS A 1 107 ? 7.601 -3.425 14.020 1.00 96.62 107 LYS A C 1
ATOM 856 O O . LYS A 1 107 ? 6.900 -2.567 14.555 1.00 96.62 107 LYS A O 1
ATOM 861 N N . GLN A 1 108 ? 8.193 -3.239 12.836 1.00 97.38 108 GLN A N 1
ATOM 862 C CA . GLN A 1 108 ? 8.202 -1.959 12.124 1.00 97.38 108 GLN A CA 1
ATOM 863 C C . GLN A 1 108 ? 6.804 -1.346 11.966 1.00 97.38 108 GLN A C 1
ATOM 865 O O . GLN A 1 108 ? 6.656 -0.139 12.131 1.00 97.38 108 GLN A O 1
ATOM 870 N N . TYR A 1 109 ? 5.780 -2.172 11.739 1.00 97.69 109 TYR A N 1
ATOM 871 C CA . TYR A 1 109 ? 4.396 -1.738 11.522 1.00 97.69 109 TYR A CA 1
ATOM 872 C C . TYR A 1 109 ? 3.447 -2.058 12.690 1.00 97.69 109 TYR A C 1
ATOM 874 O O . TYR A 1 109 ? 2.229 -1.994 12.540 1.00 97.69 109 TYR A O 1
ATOM 882 N N . ALA A 1 110 ? 3.970 -2.358 13.885 1.00 97.38 110 ALA A N 1
ATOM 883 C CA . ALA A 1 110 ? 3.137 -2.708 15.041 1.00 97.38 110 ALA A CA 1
ATOM 884 C C . ALA A 1 110 ? 2.143 -1.594 15.435 1.00 97.38 110 ALA A C 1
ATOM 886 O O . ALA A 1 110 ? 1.027 -1.881 15.866 1.00 97.38 110 ALA A O 1
ATOM 887 N N . SER A 1 111 ? 2.518 -0.323 15.255 1.00 97.81 111 SER A N 1
ATOM 888 C CA . SER A 1 111 ? 1.639 0.834 15.476 1.00 97.81 111 SER A CA 1
ATOM 889 C C . SER A 1 111 ? 0.488 0.906 14.466 1.00 97.81 111 SER A C 1
ATOM 891 O O . SER A 1 111 ? -0.609 1.321 14.837 1.00 97.81 111 SER A O 1
ATOM 893 N N . VAL A 1 112 ? 0.702 0.449 13.226 1.00 97.94 112 VAL A N 1
ATOM 894 C CA . VAL A 1 112 ? -0.341 0.362 12.189 1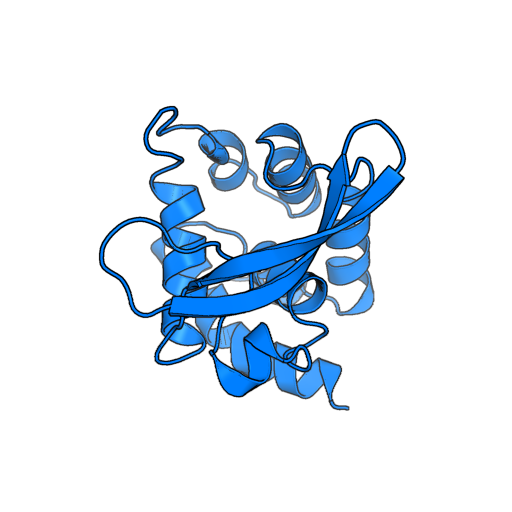.00 97.94 112 VAL A CA 1
ATOM 895 C C . VAL A 1 112 ? -1.415 -0.640 12.609 1.00 97.94 112 VAL A C 1
ATOM 897 O O . VAL A 1 112 ? -2.599 -0.325 12.559 1.00 97.94 112 VAL A O 1
ATOM 900 N N . LEU A 1 113 ? -1.007 -1.811 13.110 1.00 96.44 113 LEU A N 1
ATOM 901 C CA . LEU A 1 113 ? -1.921 -2.855 13.597 1.00 96.44 113 LEU A CA 1
ATOM 902 C C . LEU A 1 113 ? -2.659 -2.462 14.889 1.00 96.44 113 LEU A C 1
ATOM 904 O O . LEU A 1 113 ? -3.751 -2.957 15.177 1.00 96.44 113 LEU A O 1
ATOM 908 N N . ALA A 1 114 ? -2.055 -1.592 15.703 1.00 96.81 114 ALA A N 1
ATOM 909 C CA . ALA A 1 114 ? -2.649 -1.127 16.954 1.00 96.81 114 ALA A CA 1
ATOM 910 C C . ALA A 1 114 ? -3.730 -0.053 16.743 1.00 96.81 114 ALA A C 1
ATOM 912 O O . ALA A 1 114 ? -4.650 0.048 17.567 1.00 96.81 114 ALA A O 1
ATOM 913 N N . ALA A 1 115 ? -3.628 0.725 15.660 1.00 97.31 115 ALA A N 1
ATOM 914 C CA . ALA A 1 115 ? -4.520 1.834 15.348 1.00 97.31 115 ALA A CA 1
ATOM 915 C C . ALA A 1 115 ? -5.996 1.401 15.271 1.00 97.31 115 ALA A C 1
ATOM 917 O O . ALA A 1 115 ? -6.329 0.290 14.855 1.00 97.31 115 ALA A O 1
ATOM 918 N N . LYS A 1 116 ? -6.896 2.284 15.720 1.00 95.44 116 LYS A N 1
ATOM 919 C CA . LYS A 1 116 ? -8.352 2.035 15.762 1.00 95.44 116 LYS A CA 1
ATOM 920 C C . LYS A 1 116 ? -9.141 2.849 14.748 1.00 95.44 116 LYS A C 1
ATOM 922 O O . LYS A 1 116 ? -10.321 2.585 14.553 1.00 95.44 116 LYS A O 1
ATOM 927 N N . ASP A 1 117 ? -8.477 3.795 14.105 1.00 97.31 117 ASP A N 1
ATOM 928 C CA . ASP A 1 117 ? -9.026 4.670 13.087 1.00 97.31 117 ASP A CA 1
ATOM 929 C C . ASP A 1 117 ? -7.986 4.880 11.982 1.00 97.31 117 ASP A C 1
ATOM 931 O O . ASP A 1 117 ? -6.773 4.746 12.197 1.00 97.31 117 ASP A O 1
ATOM 935 N N . TYR A 1 118 ? -8.470 5.222 10.791 1.00 98.25 118 TYR A N 1
ATOM 936 C CA . TYR A 1 118 ? -7.620 5.358 9.617 1.00 98.25 118 TYR A CA 1
ATOM 937 C C . TYR A 1 118 ? -6.645 6.537 9.704 1.00 98.25 118 TYR A C 1
ATOM 939 O O . TYR A 1 118 ? -5.591 6.497 9.077 1.00 98.25 118 TYR A O 1
ATOM 947 N N . THR A 1 119 ? -6.947 7.585 10.479 1.00 98.56 119 THR A N 1
ATOM 948 C CA . THR A 1 119 ? -6.060 8.753 10.595 1.00 98.56 119 THR A CA 1
ATOM 949 C C . THR A 1 119 ? -4.823 8.385 11.408 1.00 98.56 119 THR A C 1
ATOM 951 O O . THR A 1 119 ? -3.695 8.675 11.003 1.00 98.56 119 THR A O 1
ATOM 954 N N . THR A 1 120 ? -5.018 7.689 12.530 1.00 98.62 120 THR A N 1
ATOM 955 C CA . THR A 1 120 ? -3.934 7.127 13.340 1.00 98.62 120 THR A CA 1
ATOM 956 C C . THR A 1 120 ? -3.142 6.090 12.547 1.00 98.62 120 THR A C 1
ATOM 958 O O . THR A 1 120 ? -1.913 6.117 12.575 1.00 98.62 120 THR A O 1
ATOM 961 N N . ALA A 1 121 ? -3.817 5.216 11.795 1.00 98.50 121 ALA A N 1
ATOM 962 C CA . ALA A 1 121 ? -3.148 4.203 10.984 1.00 98.50 121 ALA A CA 1
ATOM 963 C C . ALA A 1 121 ? -2.317 4.812 9.843 1.00 98.50 121 ALA A C 1
ATOM 965 O O . ALA A 1 121 ? -1.167 4.425 9.673 1.00 98.50 121 ALA A O 1
ATOM 966 N N . ALA A 1 122 ? -2.833 5.803 9.111 1.00 98.75 122 ALA A N 1
ATOM 967 C CA . ALA A 1 122 ? -2.097 6.479 8.038 1.00 98.75 122 ALA A CA 1
ATOM 968 C C . ALA A 1 122 ? -0.831 7.176 8.562 1.00 98.75 122 ALA A C 1
ATOM 970 O O . ALA A 1 122 ? 0.251 7.031 7.988 1.00 98.75 122 ALA A O 1
ATOM 971 N N . LYS A 1 123 ? -0.939 7.869 9.705 1.00 98.69 123 LYS A N 1
ATOM 972 C CA . LYS A 1 123 ? 0.222 8.454 10.395 1.00 98.69 123 LYS A CA 1
ATOM 973 C C . LYS A 1 123 ? 1.214 7.377 10.822 1.00 98.69 123 LYS A C 1
ATOM 975 O O . LYS A 1 123 ? 2.411 7.545 10.607 1.00 98.69 123 LYS A O 1
ATOM 980 N N . ALA A 1 124 ? 0.725 6.264 11.372 1.00 98.38 124 ALA A N 1
ATOM 981 C CA . ALA A 1 124 ? 1.565 5.134 11.745 1.00 98.38 124 ALA A CA 1
ATOM 982 C C . ALA A 1 124 ? 2.332 4.582 10.533 1.00 98.38 124 ALA A C 1
ATOM 984 O O . ALA A 1 124 ? 3.551 4.470 10.614 1.00 98.38 124 ALA A O 1
ATOM 985 N N . VAL A 1 125 ? 1.664 4.351 9.396 1.00 98.19 125 VAL A N 1
ATOM 986 C CA . VAL A 1 125 ? 2.291 3.879 8.146 1.00 98.19 125 VAL A CA 1
ATOM 987 C C . VAL A 1 125 ? 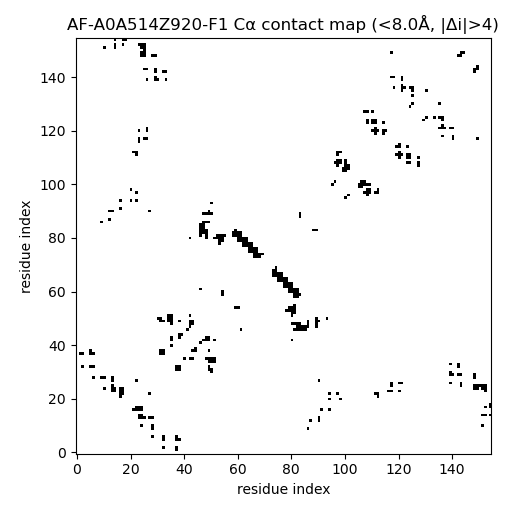3.444 4.795 7.728 1.00 98.19 125 VAL A C 1
ATOM 989 O O . VAL A 1 125 ? 4.544 4.311 7.450 1.00 98.19 125 VAL A O 1
ATOM 992 N N . GLN A 1 126 ? 3.230 6.114 7.750 1.00 97.62 126 GLN A N 1
ATOM 993 C CA . GLN A 1 126 ? 4.283 7.081 7.436 1.00 97.62 126 GLN A CA 1
ATOM 994 C C . GLN A 1 126 ? 5.440 7.028 8.444 1.00 97.62 126 GLN A C 1
ATOM 996 O O . GLN A 1 126 ? 6.595 6.900 8.046 1.00 97.62 126 GLN A O 1
ATOM 1001 N N . THR A 1 127 ? 5.154 7.086 9.749 1.00 97.38 127 THR A N 1
ATOM 1002 C CA . THR A 1 127 ? 6.197 7.048 10.796 1.00 97.38 127 THR A CA 1
ATOM 1003 C C . THR A 1 127 ? 6.981 5.736 10.830 1.00 97.38 127 THR A C 1
ATOM 1005 O O . THR A 1 127 ? 8.138 5.724 11.241 1.00 97.38 127 THR A O 1
ATOM 1008 N N . SER A 1 128 ? 6.379 4.643 10.359 1.00 96.69 128 SER A N 1
ATOM 1009 C CA . SER A 1 128 ? 7.024 3.340 10.192 1.00 96.69 128 SER A CA 1
ATOM 1010 C C . SER A 1 128 ? 7.951 3.277 8.972 1.00 96.69 128 SER A C 1
ATOM 1012 O O . SER A 1 128 ? 8.621 2.263 8.779 1.00 96.69 128 SER A O 1
ATOM 1014 N N . GLY A 1 129 ? 8.022 4.339 8.163 1.00 93.81 129 GLY A N 1
ATOM 1015 C CA . GLY A 1 129 ? 8.936 4.448 7.028 1.00 93.81 129 GLY A CA 1
ATOM 1016 C C . GLY A 1 129 ? 8.470 3.709 5.775 1.00 93.81 129 GLY A C 1
ATOM 1017 O O . GLY A 1 129 ? 9.315 3.244 5.016 1.00 93.81 129 GLY A O 1
ATOM 1018 N N . TYR A 1 130 ? 7.154 3.573 5.561 1.00 93.25 130 TYR A N 1
ATOM 1019 C CA . TYR A 1 130 ? 6.615 2.926 4.355 1.00 93.25 130 TYR A CA 1
ATOM 1020 C C . TYR A 1 130 ? 6.965 3.696 3.070 1.00 93.25 130 TYR A C 1
ATOM 1022 O O . TYR A 1 130 ? 7.290 3.091 2.053 1.00 93.25 130 TYR A O 1
ATOM 1030 N N . ALA A 1 131 ? 6.919 5.030 3.129 1.00 89.06 131 ALA A N 1
ATOM 1031 C CA . ALA A 1 131 ? 7.229 5.923 2.019 1.00 89.06 131 ALA A CA 1
ATOM 1032 C C . ALA A 1 131 ? 8.146 7.062 2.483 1.00 89.06 131 ALA A C 1
ATOM 1034 O O . ALA A 1 131 ? 8.073 7.507 3.629 1.00 89.06 131 ALA A O 1
ATOM 1035 N N . THR A 1 132 ? 8.989 7.554 1.576 1.00 83.69 132 THR A N 1
ATOM 1036 C CA . THR A 1 132 ? 9.864 8.718 1.805 1.00 83.69 132 THR A CA 1
ATOM 1037 C C . THR A 1 132 ? 9.136 10.052 1.635 1.00 83.69 132 THR A C 1
ATOM 1039 O O . THR A 1 132 ? 9.654 11.093 2.034 1.00 83.69 132 THR A O 1
ATOM 1042 N N . ASP A 1 133 ? 7.932 10.031 1.062 1.00 87.88 133 ASP A N 1
ATOM 1043 C CA . ASP A 1 133 ? 7.094 11.209 0.873 1.00 87.88 133 ASP A CA 1
ATOM 1044 C C . ASP A 1 133 ? 6.617 11.776 2.229 1.00 87.88 133 ASP A C 1
ATOM 1046 O O . ASP A 1 133 ? 5.891 11.095 2.962 1.00 87.88 133 ASP A O 1
ATOM 1050 N N . PRO A 1 134 ? 6.957 13.035 2.574 1.00 89.62 134 PRO A N 1
ATOM 1051 C CA . PRO A 1 134 ? 6.552 13.644 3.841 1.00 89.62 134 PRO A CA 1
ATOM 1052 C C . PRO A 1 134 ? 5.040 13.899 3.950 1.00 89.62 134 PRO A C 1
ATOM 1054 O O . PRO A 1 134 ? 4.552 14.142 5.051 1.00 89.62 134 PRO A O 1
ATOM 1057 N N . SER A 1 135 ? 4.301 13.842 2.840 1.00 95.44 135 SER A N 1
ATOM 1058 C CA . SER A 1 135 ? 2.845 14.027 2.774 1.00 95.44 135 SER A CA 1
ATOM 1059 C C . SER A 1 135 ? 2.066 12.711 2.659 1.00 95.44 135 SER A C 1
ATOM 1061 O O . SER A 1 135 ? 0.860 12.724 2.411 1.00 95.44 135 SER A O 1
ATOM 1063 N N . TYR A 1 136 ? 2.731 11.560 2.822 1.00 97.19 136 TYR A N 1
ATOM 1064 C CA . TYR A 1 136 ? 2.122 10.257 2.546 1.00 97.19 136 TYR A CA 1
ATOM 1065 C C . TYR A 1 136 ? 0.865 9.982 3.382 1.00 97.19 136 TYR A C 1
ATOM 1067 O O . TYR A 1 136 ? -0.160 9.590 2.826 1.00 97.19 136 TYR A O 1
ATOM 1075 N N . ALA A 1 137 ? 0.892 10.238 4.695 1.00 98.56 137 ALA A N 1
ATOM 1076 C CA . ALA A 1 137 ? -0.284 10.037 5.542 1.00 98.56 137 ALA A CA 1
ATOM 1077 C C . ALA A 1 137 ? -1.463 10.918 5.106 1.00 98.56 137 ALA A C 1
ATOM 1079 O O . ALA A 1 137 ? -2.592 10.433 5.049 1.00 98.56 137 ALA A O 1
ATOM 1080 N N . ASP A 1 138 ? -1.203 12.178 4.749 1.00 98.69 138 ASP A N 1
ATOM 1081 C CA . ASP A 1 138 ? -2.239 13.109 4.295 1.00 98.69 138 ASP A CA 1
ATOM 1082 C C . ASP A 1 138 ? -2.859 12.648 2.972 1.00 98.69 138 ASP A C 1
ATOM 1084 O O . ASP A 1 138 ? -4.081 12.678 2.822 1.00 98.69 138 ASP A O 1
ATOM 1088 N N . LYS A 1 139 ? -2.049 12.125 2.041 1.00 98.56 139 LYS A N 1
ATOM 1089 C CA . LYS A 1 139 ? -2.542 11.522 0.792 1.00 98.56 139 LYS A CA 1
ATOM 1090 C C . LYS A 1 139 ? -3.434 10.312 1.053 1.00 98.56 139 LYS A C 1
ATOM 1092 O O . LYS A 1 139 ? -4.482 10.187 0.419 1.00 98.56 139 LYS A O 1
ATOM 1097 N N . LEU A 1 140 ? -3.057 9.439 1.991 1.00 98.81 140 LEU A N 1
ATOM 1098 C CA . LEU A 1 140 ? -3.896 8.299 2.375 1.00 98.81 140 LEU A CA 1
ATOM 1099 C C . LEU A 1 140 ? -5.215 8.764 2.994 1.00 98.81 140 LEU A C 1
ATOM 1101 O O . LEU A 1 140 ? -6.274 8.306 2.577 1.00 98.81 140 LEU A O 1
ATOM 1105 N N . ILE A 1 141 ? -5.169 9.708 3.936 1.00 98.88 141 ILE A N 1
ATOM 1106 C CA . ILE A 1 141 ? -6.365 10.282 4.566 1.00 98.88 141 ILE A CA 1
ATOM 1107 C C . ILE A 1 141 ? -7.281 10.903 3.509 1.00 98.88 141 ILE A C 1
ATOM 1109 O O . ILE A 1 141 ? -8.480 10.624 3.496 1.00 98.88 141 ILE A O 1
ATOM 1113 N N . GLN A 1 142 ? -6.723 11.681 2.580 1.00 98.75 142 GLN A N 1
ATOM 1114 C CA . GLN A 1 142 ? -7.479 12.291 1.493 1.00 98.75 142 GLN A CA 1
ATOM 1115 C C . GLN A 1 142 ? -8.113 11.235 0.581 1.00 98.75 142 GLN A C 1
ATOM 1117 O O . GLN A 1 142 ? -9.279 11.379 0.211 1.00 98.75 142 GLN A O 1
ATOM 1122 N N . MET A 1 143 ? -7.389 10.166 0.239 1.00 98.56 143 MET A N 1
ATOM 1123 C CA . MET A 1 143 ? -7.924 9.054 -0.553 1.00 98.56 143 MET A CA 1
ATOM 1124 C C . MET A 1 143 ? -9.107 8.389 0.164 1.00 98.56 143 MET A C 1
ATOM 1126 O O . MET A 1 143 ? -10.157 8.166 -0.437 1.00 98.56 143 MET A O 1
ATOM 1130 N N . ILE A 1 144 ? -8.972 8.137 1.468 1.00 98.81 144 ILE A N 1
ATOM 1131 C CA . ILE A 1 144 ? -10.025 7.528 2.288 1.00 98.81 144 ILE A CA 1
ATOM 1132 C C . ILE A 1 144 ? -11.263 8.416 2.328 1.00 98.81 144 ILE A C 1
ATOM 1134 O O . ILE A 1 144 ? -12.358 7.928 2.068 1.00 98.81 144 ILE A O 1
ATOM 1138 N N . GLN A 1 145 ? -11.094 9.711 2.582 1.00 98.62 145 GLN A N 1
ATOM 1139 C CA . GLN A 1 145 ? -12.203 10.663 2.657 1.00 98.62 145 GLN A CA 1
ATOM 1140 C C . GLN A 1 145 ? -12.891 10.865 1.304 1.00 98.62 145 GLN A C 1
ATOM 1142 O O . GLN A 1 145 ? -14.116 10.888 1.240 1.00 98.62 145 GLN A O 1
ATOM 1147 N N . THR A 1 146 ? -12.118 10.973 0.219 1.00 98.38 146 THR A N 1
ATOM 1148 C CA . THR A 1 146 ? -12.642 11.232 -1.134 1.00 98.38 146 THR A CA 1
ATOM 1149 C C . THR A 1 146 ? -13.524 10.091 -1.635 1.00 98.38 146 THR A C 1
ATOM 1151 O O . THR A 1 146 ? -14.534 10.336 -2.291 1.00 98.38 146 THR A O 1
ATOM 1154 N N . TYR A 1 147 ? -13.152 8.845 -1.331 1.00 98.12 147 TYR A N 1
ATOM 1155 C CA . TYR A 1 147 ? -13.869 7.652 -1.796 1.00 98.12 147 TYR A CA 1
ATOM 1156 C C . TYR A 1 147 ? -14.666 6.949 -0.692 1.00 98.12 147 TYR A C 1
ATOM 1158 O O . TYR A 1 147 ? -15.195 5.861 -0.926 1.00 98.12 147 TYR A O 1
ATOM 1166 N N . HIS A 1 148 ? -14.758 7.559 0.494 1.00 97.81 148 HIS A N 1
ATOM 1167 C CA . HIS A 1 148 ? -15.424 7.012 1.679 1.00 97.81 148 HIS A CA 1
ATOM 1168 C C . HIS A 1 148 ? -14.992 5.569 1.993 1.00 97.81 148 HIS A C 1
ATOM 1170 O O . HIS A 1 148 ? -15.821 4.671 2.180 1.00 97.81 148 HIS A O 1
ATOM 1176 N N . LEU A 1 149 ? -13.675 5.328 1.971 1.00 98.56 149 LEU A N 1
ATOM 1177 C CA . LEU A 1 149 ? -13.097 3.988 2.123 1.00 98.56 149 LEU A CA 1
ATOM 1178 C C . LEU A 1 149 ? -13.205 3.457 3.561 1.00 98.56 149 LEU A C 1
ATOM 1180 O O . LEU A 1 149 ? -13.115 2.253 3.785 1.00 98.56 149 LEU A O 1
ATOM 1184 N N . ASP A 1 150 ? -13.429 4.335 4.531 1.00 98.06 150 ASP A N 1
ATOM 1185 C CA . ASP A 1 150 ? -13.698 4.003 5.930 1.00 98.06 150 ASP A CA 1
ATOM 1186 C C . ASP A 1 150 ?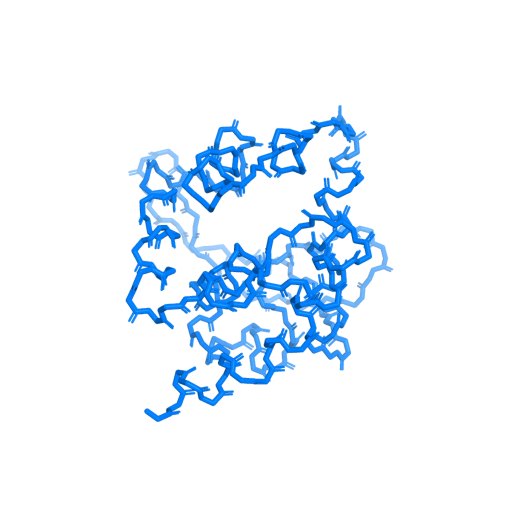 -14.996 3.199 6.108 1.00 98.06 150 ASP A C 1
ATOM 1188 O O . ASP A 1 150 ? -15.107 2.403 7.039 1.00 98.06 150 ASP A O 1
ATOM 1192 N N . ASN A 1 151 ? -15.935 3.278 5.158 1.00 97.00 151 ASN A N 1
ATOM 1193 C CA . ASN A 1 151 ? -17.115 2.406 5.140 1.00 97.00 151 ASN A CA 1
ATOM 1194 C C . ASN A 1 151 ? -16.763 0.910 5.041 1.00 97.00 151 ASN A C 1
ATOM 1196 O O . ASN A 1 151 ? -17.570 0.064 5.427 1.00 97.00 151 ASN A O 1
ATOM 1200 N N . TYR A 1 152 ? -15.567 0.567 4.549 1.00 97.06 152 TYR A N 1
ATOM 1201 C CA . TYR A 1 152 ? -15.098 -0.817 4.465 1.00 97.06 152 TYR A CA 1
ATOM 1202 C C . TYR A 1 152 ? -14.443 -1.316 5.763 1.00 97.06 152 TYR A C 1
ATOM 1204 O O . TYR A 1 152 ? -14.208 -2.518 5.879 1.00 97.06 152 TYR A O 1
ATOM 1212 N N . ASP A 1 153 ? -14.212 -0.446 6.755 1.00 96.19 153 ASP A N 1
ATOM 1213 C CA . ASP A 1 153 ? -13.680 -0.817 8.079 1.00 96.19 153 ASP A CA 1
ATOM 1214 C C . ASP A 1 153 ? -14.757 -1.389 9.020 1.00 96.19 153 ASP A C 1
ATOM 1216 O O . ASP A 1 153 ? -14.519 -1.621 10.207 1.00 96.19 153 ASP A O 1
ATOM 1220 N N . GLN A 1 154 ? -15.963 -1.637 8.510 1.00 82.75 154 GLN A N 1
ATOM 1221 C CA . GLN A 1 154 ? -17.023 -2.312 9.251 1.00 82.75 154 GLN A CA 1
ATOM 1222 C C . GLN A 1 154 ? -16.794 -3.832 9.223 1.00 82.75 154 GLN A C 1
ATOM 1224 O O . GLN A 1 154 ? -16.509 -4.421 8.178 1.00 82.75 154 GLN A O 1
ATOM 1229 N N . LYS A 1 155 ? -16.872 -4.463 10.399 1.00 59.66 155 LYS A N 1
ATOM 1230 C CA . LYS A 1 155 ? -16.633 -5.903 10.585 1.00 59.66 155 LYS A CA 1
ATOM 1231 C C . LYS A 1 155 ? -17.807 -6.754 10.117 1.00 59.66 155 LYS A C 1
ATOM 1233 O O . LYS A 1 155 ? -18.952 -6.392 10.447 1.00 59.66 155 LYS A O 1
#

Radius of gyration: 14.93 Å; Cα contacts (8 Å, |Δi|>4): 245; chains: 1; bounding box: 38×32×33 Å

pLDDT: mean 94.98, std 5.62, range [59.66, 98.88]

Solvent-accessible surface area (backbone atoms only — not comparable to full-atom values): 8385 Å² total; per-residue (Å²): 110,66,58,62,50,39,49,62,68,46,43,65,56,26,36,48,43,23,73,77,69,46,42,54,15,24,53,51,49,25,46,34,35,66,61,5,59,44,45,65,34,70,56,15,63,76,26,21,25,32,70,72,50,63,55,73,82,99,61,61,66,47,77,43,81,38,81,45,82,54,98,92,41,81,43,80,44,80,39,51,27,36,48,34,98,35,56,65,54,29,52,51,52,52,53,44,40,47,70,49,25,45,100,91,37,52,62,48,28,50,58,33,53,66,38,90,47,66,66,58,21,28,46,29,42,39,77,50,60,76,55,91,57,92,57,47,28,58,53,36,46,49,46,21,64,76,68,54,30,61,71,48,58,64,131

InterPro domains:
  IPR002901 Mannosyl-glycoprotein endo-beta-N-acetylglucosamidase-like domain [PF01832] (11-149)
  IPR002901 Mannosyl-glycoprotein endo-beta-N-acetylglucosamidase-like domain [SM00047] (2-153)
  IPR051056 Glycosyl Hydrolase Family 73 [PTHR33308] (3-154)